Protein AF-B0MKU9-F1 (afdb_monomer_lite)

Foldseek 3Di:
DDPVVLVVQDPPQLVLLCVQPVVVQDPDPPDVVNVVLNVLSVCLSPVCVQQVNSVVLSVVCVVCVPDDSVNSSVVCVVPRDPDGGPCVVVVPPPPDPD

Sequence (98 aa):
MTKRQFEKYNTAYQSLLKQRYIEKIPENNDTDDNYDLFSKFLFVLVAPEQYEVEPLMLEYVKNHEEATVEELLSYFDSIAPPGLPPCASEWEDDEDEE

Secondary structure (DSSP, 8-state):
--GGGGTT--SHHHHHHHHHHTTTS-S---SHHHHHHHHHHHHHHHHHHHTT-HHHHHHHHHH-TT--HHHHHHHHHHHSPSSS-GGGGGS-------

pLDDT: mean 88.68, std 12.51, range [49.66, 98.31]

Structure (mmCIF, N/CA/C/O backbone):
data_AF-B0MKU9-F1
#
_entry.id   AF-B0MKU9-F1
#
loop_
_atom_site.group_PDB
_atom_site.id
_atom_site.type_symbol
_atom_site.label_atom_id
_atom_site.label_alt_id
_atom_site.label_comp_id
_atom_site.label_asym_id
_atom_site.label_entity_id
_atom_site.label_seq_id
_atom_site.pdbx_PDB_ins_code
_atom_site.Cartn_x
_atom_site.Cartn_y
_atom_site.Cartn_z
_atom_site.occupancy
_atom_site.B_iso_or_equiv
_atom_site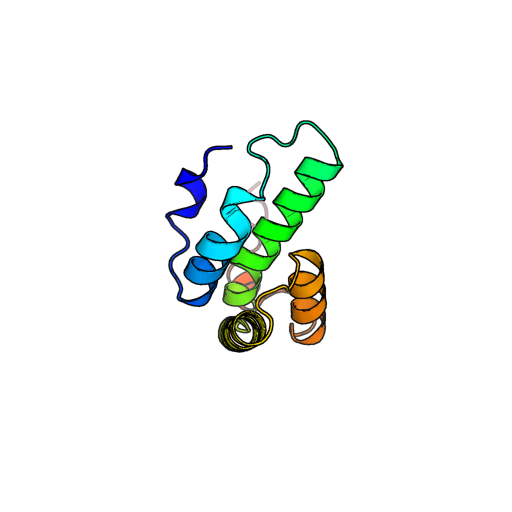.auth_seq_id
_atom_site.auth_comp_id
_atom_site.auth_asym_id
_atom_site.auth_atom_id
_atom_site.pdbx_PDB_model_num
ATOM 1 N N . MET A 1 1 ? 11.200 9.285 -12.553 1.00 60.22 1 MET A N 1
ATOM 2 C CA . MET A 1 1 ? 10.267 9.908 -11.586 1.00 60.22 1 MET A CA 1
ATOM 3 C C . MET A 1 1 ? 11.056 10.388 -10.382 1.00 60.22 1 MET A C 1
ATOM 5 O O . MET A 1 1 ? 12.041 9.758 -10.032 1.00 60.22 1 MET A O 1
ATOM 9 N N . THR A 1 2 ? 10.690 11.513 -9.768 1.00 65.25 2 THR A N 1
ATOM 10 C CA . THR A 1 2 ? 11.416 12.031 -8.596 1.00 65.25 2 THR A CA 1
ATOM 11 C C . THR A 1 2 ? 10.707 11.639 -7.304 1.00 65.25 2 THR A C 1
ATOM 13 O O . THR A 1 2 ? 9.508 11.869 -7.161 1.00 65.25 2 THR A O 1
ATOM 16 N N . LYS A 1 3 ? 11.457 11.117 -6.321 1.00 71.25 3 LYS A N 1
ATOM 17 C CA . LYS A 1 3 ? 10.943 10.709 -4.994 1.00 71.25 3 LYS A CA 1
ATOM 18 C C . LYS A 1 3 ? 10.155 11.815 -4.262 1.00 71.25 3 LYS A C 1
ATOM 20 O O . LYS A 1 3 ? 9.299 11.515 -3.436 1.00 71.25 3 LYS A O 1
ATOM 25 N N . ARG A 1 4 ? 10.370 13.088 -4.626 1.00 77.75 4 ARG A N 1
ATOM 26 C CA . ARG A 1 4 ? 9.583 14.249 -4.160 1.00 77.75 4 ARG A CA 1
ATOM 27 C C . ARG A 1 4 ? 8.081 14.131 -4.426 1.00 77.75 4 ARG A C 1
ATOM 29 O O . ARG A 1 4 ? 7.288 14.675 -3.670 1.00 77.75 4 ARG A O 1
ATOM 36 N N . GLN A 1 5 ? 7.667 13.404 -5.464 1.00 78.75 5 GLN A N 1
ATOM 37 C CA . GLN A 1 5 ? 6.246 13.216 -5.777 1.00 78.75 5 GLN A CA 1
ATOM 38 C C . GLN A 1 5 ? 5.484 12.463 -4.671 1.00 78.75 5 GLN A C 1
ATOM 40 O O . GLN A 1 5 ? 4.260 12.568 -4.599 1.00 78.75 5 GLN A O 1
ATOM 45 N N . PHE A 1 6 ? 6.195 11.763 -3.779 1.00 85.94 6 PHE A N 1
ATOM 46 C CA . PHE A 1 6 ? 5.606 11.056 -2.644 1.00 85.94 6 PHE A CA 1
ATOM 47 C C . PHE A 1 6 ? 5.474 11.907 -1.369 1.00 85.94 6 PHE A C 1
ATOM 49 O O . PHE A 1 6 ? 4.939 11.431 -0.366 1.00 85.94 6 PHE A O 1
ATOM 56 N N . GLU A 1 7 ? 5.945 13.159 -1.364 1.00 86.31 7 GLU A N 1
ATOM 57 C CA . GLU A 1 7 ? 5.870 14.039 -0.184 1.00 86.31 7 GLU A CA 1
ATOM 58 C C . GLU A 1 7 ? 4.426 14.368 0.212 1.00 86.31 7 GLU A C 1
ATOM 60 O O . GLU A 1 7 ? 4.144 14.518 1.399 1.00 86.31 7 GLU A O 1
ATOM 65 N N . LYS A 1 8 ? 3.507 14.401 -0.762 1.00 89.44 8 LYS A N 1
ATOM 66 C CA . LYS A 1 8 ? 2.081 14.678 -0.533 1.00 89.44 8 LYS A CA 1
ATOM 67 C C . LYS A 1 8 ? 1.353 13.595 0.275 1.00 89.44 8 LYS A C 1
ATOM 69 O O . LYS A 1 8 ? 0.348 13.902 0.899 1.00 89.44 8 LYS A O 1
ATOM 74 N N . TYR A 1 9 ? 1.859 12.361 0.281 1.00 92.62 9 TYR A N 1
ATOM 75 C CA . TYR A 1 9 ? 1.264 11.239 1.011 1.00 92.62 9 TYR A CA 1
ATOM 76 C C . TYR A 1 9 ? 1.819 11.207 2.431 1.00 92.62 9 TYR A C 1
ATOM 78 O O . TYR A 1 9 ? 3.007 10.940 2.610 1.00 92.62 9 TYR A O 1
ATOM 86 N N . ASN A 1 10 ? 1.022 11.532 3.440 1.00 94.75 10 ASN A N 1
ATOM 87 C CA . ASN A 1 10 ? 1.522 11.808 4.788 1.00 94.75 10 ASN A CA 1
ATOM 88 C C . ASN A 1 10 ? 0.707 11.159 5.914 1.00 94.75 10 ASN A C 1
ATOM 90 O O . ASN A 1 10 ? 0.994 11.426 7.084 1.00 94.75 10 ASN A O 1
ATOM 94 N N . THR A 1 11 ? -0.228 10.259 5.598 1.00 97.19 11 THR A N 1
ATOM 95 C CA . THR A 1 11 ? -0.885 9.449 6.629 1.00 97.19 11 THR A CA 1
ATOM 96 C C . THR A 1 11 ? 0.130 8.564 7.364 1.00 97.19 11 THR A C 1
ATOM 98 O O . THR A 1 11 ? 1.278 8.381 6.931 1.00 97.19 11 THR A O 1
ATOM 101 N N . ALA A 1 12 ? -0.263 8.012 8.515 1.00 97.62 12 ALA A N 1
ATOM 102 C CA . ALA A 1 12 ? 0.619 7.151 9.304 1.00 97.62 12 ALA A CA 1
ATOM 103 C C . ALA A 1 12 ? 1.050 5.901 8.514 1.00 97.62 12 ALA A C 1
ATOM 105 O O . ALA A 1 12 ? 2.213 5.496 8.575 1.00 97.62 12 ALA A O 1
ATOM 106 N N . TYR A 1 13 ? 0.128 5.329 7.740 1.00 97.81 13 TYR A N 1
ATOM 107 C CA . TYR A 1 13 ? 0.384 4.216 6.833 1.00 97.81 13 TYR A CA 1
ATOM 108 C C . TYR A 1 13 ? 1.311 4.600 5.682 1.00 97.81 13 TYR A C 1
ATOM 110 O O . TYR A 1 13 ? 2.364 3.982 5.510 1.00 97.81 13 TYR A O 1
ATOM 118 N N . GLN A 1 14 ? 0.980 5.665 4.950 1.00 97.44 14 GLN A N 1
ATOM 119 C CA . GLN A 1 14 ? 1.772 6.128 3.810 1.00 97.44 14 GLN A CA 1
ATOM 120 C C . GLN A 1 14 ? 3.206 6.471 4.224 1.00 97.44 14 GLN A C 1
ATOM 122 O O . GLN A 1 14 ? 4.170 6.120 3.542 1.00 97.44 14 GLN A O 1
ATOM 127 N N . SER A 1 15 ? 3.371 7.117 5.380 1.00 96.44 15 SER A N 1
ATOM 128 C CA . SER A 1 15 ? 4.684 7.441 5.939 1.00 96.44 15 SER A CA 1
ATOM 129 C C . SER A 1 15 ? 5.509 6.186 6.229 1.00 96.44 15 SER A C 1
ATOM 131 O O . SER A 1 15 ? 6.689 6.138 5.873 1.00 96.44 15 SER A O 1
ATOM 133 N N . LEU A 1 16 ? 4.889 5.150 6.803 1.00 96.50 16 LEU A N 1
ATOM 134 C CA . LEU A 1 16 ? 5.551 3.877 7.082 1.00 96.50 16 LEU A CA 1
ATOM 135 C C . LEU A 1 16 ? 5.941 3.133 5.796 1.00 96.50 16 LEU A C 1
ATOM 137 O O . LEU A 1 16 ? 7.059 2.619 5.712 1.00 96.50 16 LEU A O 1
ATOM 141 N N . LEU A 1 17 ? 5.079 3.111 4.773 1.00 96.12 17 LEU A N 1
ATOM 142 C CA . LEU A 1 17 ? 5.431 2.505 3.485 1.00 96.12 17 LEU A CA 1
ATOM 143 C C . LEU A 1 17 ? 6.592 3.219 2.813 1.00 96.12 17 LEU A C 1
ATOM 145 O O . LEU A 1 17 ? 7.533 2.566 2.362 1.00 96.12 17 LEU A O 1
ATOM 149 N N . LYS A 1 18 ? 6.560 4.553 2.769 1.00 94.56 18 LYS A N 1
ATOM 150 C CA . LYS A 1 18 ? 7.672 5.322 2.208 1.00 94.56 18 LYS A CA 1
ATO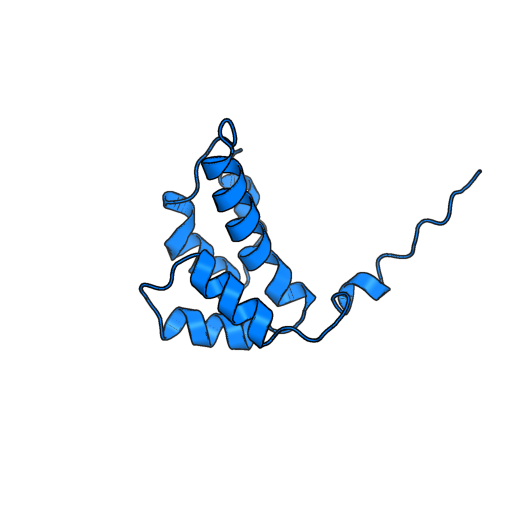M 151 C C . LYS A 1 18 ? 8.968 4.984 2.936 1.00 94.56 18 LYS A C 1
ATOM 153 O O . LYS A 1 18 ? 9.951 4.673 2.280 1.00 94.56 18 LYS A O 1
ATOM 158 N N . GLN A 1 19 ? 8.959 4.947 4.269 1.00 94.06 19 GLN A N 1
ATOM 159 C CA . GLN A 1 19 ? 10.145 4.586 5.048 1.00 94.06 19 GLN A CA 1
ATOM 160 C C . GLN A 1 19 ? 10.700 3.194 4.689 1.00 94.06 19 GLN A C 1
ATOM 162 O O . GLN A 1 19 ? 11.916 3.017 4.664 1.00 94.06 19 GLN A O 1
ATOM 167 N N . ARG A 1 20 ? 9.838 2.206 4.425 1.00 94.38 20 ARG A N 1
ATOM 168 C CA . ARG A 1 20 ? 10.255 0.809 4.212 1.00 94.38 20 ARG A CA 1
ATOM 169 C C . ARG A 1 20 ? 10.593 0.449 2.769 1.00 94.38 20 ARG A C 1
ATOM 171 O O . ARG A 1 20 ? 11.446 -0.415 2.546 1.00 94.38 20 ARG A O 1
ATOM 178 N N . TYR A 1 21 ? 9.919 1.067 1.805 1.00 93.44 21 TYR A N 1
ATOM 179 C CA . TYR A 1 21 ? 9.947 0.604 0.418 1.00 93.44 21 TYR A CA 1
ATOM 180 C C . TYR A 1 21 ? 10.495 1.631 -0.565 1.00 93.44 21 TYR A C 1
ATOM 182 O O . TYR A 1 21 ? 11.022 1.200 -1.581 1.00 93.44 21 TYR A O 1
ATOM 190 N N . ILE A 1 22 ? 10.467 2.944 -0.287 1.00 90.06 22 ILE A N 1
ATOM 191 C CA . ILE A 1 22 ? 10.793 3.976 -1.299 1.00 90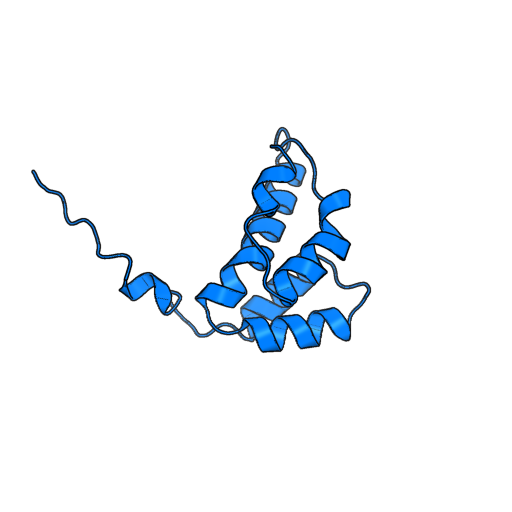.06 22 ILE A CA 1
ATOM 192 C C . ILE A 1 22 ? 12.202 3.837 -1.894 1.00 90.06 22 ILE A C 1
ATOM 194 O O . ILE A 1 22 ? 12.411 4.148 -3.061 1.00 90.06 22 ILE A O 1
ATOM 198 N N . GLU A 1 23 ? 13.163 3.339 -1.112 1.00 91.31 23 GLU A N 1
ATOM 199 C CA . GLU A 1 23 ? 14.538 3.099 -1.569 1.00 91.31 23 GLU A CA 1
ATOM 200 C C . GLU A 1 23 ? 14.672 1.846 -2.445 1.00 91.31 23 GLU A C 1
ATOM 202 O O . GLU A 1 23 ? 15.650 1.710 -3.173 1.00 91.31 23 GLU A O 1
ATOM 207 N N . LYS A 1 24 ? 13.694 0.936 -2.388 1.00 90.31 24 LYS A N 1
ATOM 208 C CA . LYS A 1 24 ? 13.617 -0.280 -3.211 1.00 90.31 24 LYS A CA 1
ATOM 209 C C . LYS A 1 24 ? 12.854 -0.049 -4.519 1.00 90.31 24 LYS A C 1
ATOM 211 O O . LYS A 1 24 ? 12.902 -0.907 -5.393 1.00 90.31 24 LYS A O 1
ATOM 216 N N . ILE A 1 25 ? 12.136 1.069 -4.643 1.00 89.81 25 ILE A N 1
ATOM 217 C CA . ILE A 1 25 ? 11.366 1.398 -5.844 1.00 89.81 25 ILE A CA 1
ATOM 218 C C . ILE A 1 25 ? 12.297 2.033 -6.884 1.00 89.81 25 ILE A C 1
ATOM 220 O O . ILE A 1 25 ? 13.019 2.979 -6.551 1.00 89.81 25 ILE A O 1
ATOM 224 N N . PRO A 1 26 ? 12.296 1.544 -8.136 1.00 87.94 26 PRO A N 1
ATOM 225 C CA . PRO A 1 26 ? 13.147 2.084 -9.185 1.00 87.94 26 PRO A CA 1
ATOM 226 C C . PRO A 1 26 ? 12.775 3.534 -9.523 1.00 87.94 26 PRO A C 1
ATOM 228 O O . PRO A 1 26 ? 11.616 3.942 -9.477 1.00 87.94 26 PRO A O 1
ATOM 231 N N . GLU A 1 27 ? 13.781 4.339 -9.870 1.00 85.19 27 GLU A N 1
ATOM 232 C CA . GLU A 1 27 ? 13.579 5.750 -10.232 1.00 85.19 27 GLU A CA 1
ATOM 233 C C . GLU A 1 27 ? 13.107 5.932 -11.685 1.00 85.19 27 GLU A C 1
ATOM 235 O O . GLU A 1 27 ? 12.594 6.998 -12.049 1.00 85.19 27 GLU A O 1
ATOM 240 N N . ASN A 1 28 ? 13.272 4.902 -12.519 1.00 84.88 28 ASN A N 1
ATOM 241 C CA . ASN A 1 28 ? 12.806 4.839 -13.900 1.00 84.88 28 ASN A CA 1
ATOM 242 C C . ASN A 1 28 ? 11.892 3.627 -14.114 1.00 84.88 28 ASN A C 1
ATOM 244 O O . ASN A 1 28 ? 11.936 2.658 -13.362 1.00 84.88 28 ASN A O 1
ATOM 248 N N . ASN A 1 29 ? 11.092 3.691 -15.175 1.00 85.31 29 ASN A N 1
ATOM 249 C CA . ASN A 1 29 ? 10.140 2.645 -15.546 1.00 85.31 29 ASN A CA 1
ATOM 250 C C . ASN A 1 29 ? 10.496 2.084 -16.931 1.00 85.31 29 ASN A C 1
ATOM 252 O O . ASN A 1 29 ? 9.620 1.817 -17.744 1.00 85.31 29 ASN A O 1
ATOM 256 N N . ASP A 1 30 ? 11.796 1.991 -17.222 1.00 90.31 30 ASP A N 1
ATOM 257 C CA . ASP A 1 30 ? 12.307 1.660 -18.559 1.00 90.31 30 ASP A CA 1
ATOM 258 C C . ASP A 1 30 ? 12.203 0.154 -18.875 1.00 90.31 30 ASP A C 1
ATOM 260 O O . ASP A 1 30 ? 12.432 -0.260 -20.010 1.00 90.31 30 ASP A O 1
ATOM 264 N N . THR A 1 31 ? 11.875 -0.666 -17.873 1.00 93.06 31 THR A N 1
ATOM 265 C CA . THR A 1 31 ? 11.622 -2.105 -18.000 1.00 93.06 31 THR A CA 1
ATOM 266 C C . THR A 1 31 ? 10.245 -2.452 -17.450 1.00 93.06 31 THR A C 1
ATOM 268 O O . THR A 1 31 ? 9.745 -1.775 -16.547 1.00 93.06 31 THR A O 1
ATOM 271 N N . ASP A 1 32 ? 9.671 -3.544 -17.954 1.00 93.75 32 ASP A N 1
ATOM 272 C CA . ASP A 1 32 ? 8.377 -4.053 -17.492 1.00 93.75 32 ASP A CA 1
ATOM 273 C C . ASP A 1 32 ? 8.405 -4.358 -15.989 1.00 93.75 32 ASP A C 1
ATOM 275 O O . ASP A 1 32 ? 7.510 -3.933 -15.266 1.00 93.75 32 ASP A O 1
ATOM 279 N N . ASP A 1 33 ? 9.477 -4.984 -15.492 1.00 92.94 33 ASP A N 1
ATOM 280 C CA . ASP A 1 33 ? 9.640 -5.287 -14.063 1.00 92.94 33 ASP A CA 1
ATOM 281 C C . ASP A 1 33 ? 9.700 -4.016 -13.196 1.00 92.94 33 ASP A C 1
ATOM 283 O O . ASP A 1 33 ? 9.123 -3.966 -12.107 1.00 92.94 33 ASP A O 1
ATOM 287 N N . ASN A 1 34 ? 10.382 -2.964 -13.670 1.00 93.19 34 ASN A N 1
ATOM 288 C CA . ASN A 1 34 ? 10.464 -1.704 -12.934 1.00 93.19 34 ASN A CA 1
ATOM 289 C C . ASN A 1 34 ? 9.108 -1.000 -12.900 1.00 93.19 34 ASN A C 1
ATOM 291 O O . ASN A 1 34 ? 8.703 -0.486 -11.854 1.00 93.19 34 ASN A O 1
ATOM 295 N N . TYR A 1 35 ? 8.416 -0.979 -14.042 1.00 91.38 35 TYR A N 1
ATOM 296 C CA . TYR A 1 35 ? 7.075 -0.423 -14.149 1.00 91.38 35 TYR A CA 1
ATOM 297 C C . TYR A 1 35 ? 6.082 -1.185 -13.263 1.00 91.38 35 TYR A C 1
ATOM 299 O O . TYR A 1 35 ? 5.330 -0.548 -12.525 1.00 91.38 35 TYR A O 1
ATOM 307 N N . ASP A 1 36 ? 6.116 -2.520 -13.278 1.00 94.00 36 ASP A N 1
ATOM 308 C CA . ASP A 1 36 ? 5.257 -3.380 -12.461 1.00 94.00 36 ASP A CA 1
ATOM 309 C C . ASP A 1 36 ? 5.452 -3.089 -10.970 1.00 94.00 36 ASP A C 1
ATOM 311 O O . ASP A 1 36 ? 4.502 -2.698 -10.288 1.00 94.00 36 ASP A O 1
ATOM 315 N N . LEU A 1 37 ? 6.693 -3.141 -10.476 1.00 94.12 37 LEU A N 1
ATOM 316 C CA . LEU A 1 37 ? 6.986 -2.870 -9.068 1.00 94.12 37 LEU A CA 1
ATOM 317 C C . LEU A 1 37 ? 6.587 -1.446 -8.653 1.00 94.12 37 LEU A C 1
ATOM 319 O O . LEU A 1 37 ? 6.003 -1.251 -7.583 1.00 94.12 37 LEU A O 1
ATOM 323 N N . PHE A 1 38 ? 6.886 -0.450 -9.492 1.00 93.44 38 PHE A N 1
ATOM 324 C CA . PHE A 1 38 ? 6.483 0.931 -9.242 1.00 93.44 38 PHE A CA 1
ATOM 325 C C . PHE A 1 38 ? 4.956 1.065 -9.170 1.00 93.44 38 PHE A C 1
ATOM 327 O O . PHE A 1 38 ? 4.437 1.686 -8.241 1.00 93.44 38 PHE A O 1
ATOM 334 N N . SER A 1 39 ? 4.239 0.475 -10.129 1.00 93.12 39 SER A N 1
ATOM 335 C CA . SER A 1 39 ? 2.781 0.561 -10.222 1.00 93.12 39 SER A CA 1
ATOM 336 C C . SER A 1 39 ? 2.098 -0.089 -9.019 1.00 93.12 39 SER A C 1
ATOM 338 O O . SER A 1 39 ? 1.234 0.535 -8.402 1.00 93.12 39 SER A O 1
ATOM 340 N N . LYS A 1 40 ? 2.562 -1.274 -8.603 1.00 95.94 40 LYS A N 1
ATOM 341 C CA . LYS A 1 40 ? 2.070 -1.972 -7.411 1.00 95.94 40 LYS A CA 1
ATOM 342 C C . LYS A 1 40 ? 2.326 -1.168 -6.147 1.00 95.94 40 LYS A C 1
ATOM 344 O O . LYS A 1 40 ? 1.416 -1.008 -5.340 1.00 95.94 40 LYS A O 1
ATOM 349 N N . PHE A 1 41 ? 3.530 -0.612 -5.989 1.00 95.81 41 PHE A N 1
ATOM 350 C CA . PHE A 1 41 ? 3.846 0.236 -4.840 1.00 95.81 41 PHE A CA 1
ATOM 351 C C . PHE A 1 41 ? 2.954 1.477 -4.788 1.00 95.81 41 PHE A C 1
ATOM 353 O O . PHE A 1 41 ? 2.413 1.797 -3.731 1.00 95.81 41 PHE A O 1
ATOM 360 N N . LEU A 1 42 ? 2.782 2.169 -5.917 1.00 94.00 42 LEU A N 1
ATOM 361 C CA . LEU A 1 42 ? 1.917 3.341 -5.991 1.00 94.00 42 LEU A CA 1
ATOM 362 C C . LEU A 1 42 ? 0.465 2.982 -5.655 1.00 94.00 42 LEU A C 1
ATOM 364 O O . LEU A 1 42 ? -0.184 3.727 -4.925 1.00 94.00 42 LEU A O 1
ATOM 368 N N . PHE A 1 43 ? -0.020 1.841 -6.142 1.00 95.06 43 PHE A N 1
ATOM 369 C CA . PHE A 1 43 ? -1.362 1.358 -5.848 1.00 95.06 43 PHE A CA 1
ATOM 370 C C . PHE A 1 43 ? -1.555 1.119 -4.349 1.00 95.06 43 PHE A C 1
ATOM 372 O O . PHE A 1 43 ? -2.428 1.741 -3.747 1.00 95.06 43 PHE A O 1
ATOM 379 N N . VAL A 1 44 ? -0.700 0.311 -3.711 1.00 97.06 44 VAL A N 1
ATOM 380 C CA . VAL A 1 44 ? -0.832 0.031 -2.269 1.00 97.06 44 VAL A CA 1
ATOM 381 C C . VAL A 1 44 ? -0.552 1.255 -1.401 1.00 97.06 44 VAL A C 1
ATOM 383 O O . VAL A 1 44 ? -1.009 1.307 -0.270 1.00 97.06 44 VAL A O 1
ATOM 386 N N . LEU A 1 45 ? 0.163 2.265 -1.903 1.00 96.81 45 LEU A N 1
ATOM 387 C CA . LEU A 1 45 ? 0.365 3.524 -1.186 1.00 96.81 45 LEU A CA 1
ATOM 388 C C . LEU A 1 45 ? -0.919 4.367 -1.108 1.00 96.81 45 LEU A C 1
ATOM 390 O O . LEU A 1 45 ? -1.118 5.063 -0.114 1.00 96.81 45 LEU A O 1
ATOM 394 N N . VAL A 1 46 ? -1.758 4.337 -2.148 1.00 94.69 46 VAL A N 1
ATOM 395 C CA . VAL A 1 46 ? -2.886 5.272 -2.318 1.00 94.69 46 VAL A CA 1
ATOM 396 C C . VAL A 1 46 ? -4.240 4.602 -2.096 1.00 94.69 46 VAL A C 1
ATOM 398 O O . VAL A 1 46 ? -5.089 5.155 -1.399 1.00 94.69 46 VAL A O 1
ATOM 401 N N . ALA A 1 47 ? -4.445 3.405 -2.647 1.00 95.31 47 ALA A N 1
ATOM 402 C CA . ALA A 1 47 ? -5.738 2.726 -2.626 1.00 95.31 47 ALA A CA 1
ATOM 403 C C . ALA A 1 47 ? -6.293 2.489 -1.205 1.00 95.31 47 ALA A C 1
ATOM 405 O O . ALA A 1 47 ? -7.485 2.711 -1.003 1.00 95.31 47 ALA A O 1
ATOM 406 N N . PRO A 1 48 ? -5.501 2.122 -0.179 1.00 96.88 48 PRO A N 1
ATOM 407 C CA . PRO A 1 48 ? -6.053 1.874 1.154 1.00 96.88 48 PRO A CA 1
ATOM 408 C C . PRO A 1 48 ? -6.809 3.047 1.784 1.00 96.88 48 PRO A C 1
ATOM 410 O O . PRO A 1 48 ? -7.777 2.816 2.506 1.00 96.88 48 PRO A O 1
ATOM 413 N N . GLU A 1 49 ? -6.394 4.285 1.510 1.00 94.69 49 GLU A N 1
ATOM 414 C CA . GLU A 1 49 ? -7.107 5.487 1.959 1.00 94.69 49 GLU A CA 1
ATOM 415 C C . GLU A 1 49 ? -8.460 5.604 1.245 1.00 94.69 49 GLU A C 1
ATOM 417 O O . GLU A 1 49 ? -9.494 5.767 1.886 1.00 94.69 49 GLU A O 1
ATOM 422 N N . GLN A 1 50 ? -8.461 5.420 -0.078 1.00 92.19 50 GLN A N 1
ATOM 423 C CA . GLN A 1 50 ? -9.648 5.513 -0.935 1.00 92.19 50 GLN A CA 1
ATOM 424 C C . GLN A 1 50 ? -10.716 4.468 -0.606 1.00 92.19 50 GLN A C 1
ATOM 426 O O . GLN A 1 50 ? -11.905 4.761 -0.691 1.00 92.19 50 GLN A O 1
ATOM 431 N N . TYR A 1 51 ? -10.286 3.259 -0.244 1.00 95.06 51 TYR A N 1
ATOM 432 C CA . TYR A 1 51 ? -11.147 2.141 0.147 1.00 95.06 51 TYR A CA 1
ATOM 433 C C . TYR A 1 51 ? -11.461 2.115 1.653 1.00 95.06 51 TYR A C 1
ATOM 435 O O . TYR A 1 51 ? -12.091 1.171 2.120 1.00 95.06 51 TYR A O 1
ATOM 443 N N . GLU A 1 52 ? -11.010 3.117 2.418 1.00 95.06 52 GLU A N 1
ATOM 444 C CA . GLU A 1 52 ? -11.207 3.229 3.872 1.00 95.06 52 GLU A CA 1
ATOM 445 C C . GLU A 1 52 ? -10.652 2.033 4.686 1.00 95.06 52 GLU A C 1
ATOM 447 O O . GLU A 1 52 ? -11.073 1.766 5.812 1.00 95.06 52 GLU A O 1
ATOM 452 N N . VAL A 1 53 ? -9.654 1.324 4.143 1.00 97.06 53 VAL A N 1
ATOM 453 C CA . VAL A 1 53 ? -8.993 0.156 4.769 1.00 97.06 53 VAL A CA 1
ATOM 454 C C . VAL A 1 53 ? -7.592 0.464 5.308 1.00 97.06 53 VAL A C 1
ATOM 456 O O . VAL A 1 53 ? -6.908 -0.423 5.825 1.00 97.06 53 VAL A O 1
ATOM 459 N N . GLU A 1 54 ? -7.152 1.723 5.237 1.00 97.31 54 GLU A N 1
ATOM 460 C CA . GLU A 1 54 ? -5.829 2.156 5.701 1.00 97.31 54 GLU A CA 1
ATOM 461 C C . GLU A 1 54 ? -5.472 1.694 7.136 1.00 97.31 54 GLU A C 1
ATOM 463 O O . GLU A 1 54 ? -4.353 1.208 7.334 1.00 97.31 54 GLU A O 1
ATOM 468 N N . PRO A 1 55 ? -6.375 1.750 8.143 1.00 98.12 55 PRO A N 1
ATOM 469 C CA . PRO A 1 55 ? -6.052 1.289 9.496 1.00 98.12 55 PRO A CA 1
ATOM 470 C C . PRO A 1 55 ? -5.671 -0.198 9.572 1.00 98.12 55 PRO A C 1
ATOM 472 O O . PRO A 1 55 ? -4.739 -0.552 10.296 1.00 98.12 55 PRO A O 1
ATOM 475 N N . LEU A 1 56 ? -6.346 -1.054 8.796 1.00 98.25 56 LEU A N 1
ATOM 476 C CA . LEU A 1 56 ? -6.065 -2.494 8.730 1.00 98.25 56 LEU A CA 1
ATOM 477 C C . LEU A 1 56 ? -4.718 -2.753 8.050 1.00 98.25 56 LEU A C 1
ATOM 479 O O . LEU A 1 56 ? -3.898 -3.533 8.537 1.00 98.25 56 LEU A O 1
ATOM 483 N N . MET A 1 57 ? -4.445 -2.030 6.963 1.00 98.25 57 MET A N 1
ATOM 484 C CA . MET A 1 57 ? -3.165 -2.104 6.263 1.00 98.25 57 MET A CA 1
ATOM 485 C C . MET A 1 57 ? -1.997 -1.647 7.151 1.00 98.25 57 MET A C 1
ATOM 487 O O . MET A 1 57 ? -0.931 -2.265 7.145 1.00 98.25 57 MET A O 1
ATOM 491 N N . LEU A 1 58 ? -2.185 -0.599 7.962 1.00 98.31 58 LEU A N 1
ATOM 492 C CA . LEU A 1 58 ? -1.184 -0.131 8.925 1.00 98.31 58 LEU A CA 1
ATOM 493 C C . LEU A 1 58 ? -0.867 -1.181 9.992 1.00 98.31 58 LEU A C 1
ATOM 495 O O . LEU A 1 58 ? 0.304 -1.376 10.328 1.00 98.31 58 LEU A O 1
ATOM 499 N N . GLU A 1 59 ? -1.889 -1.840 10.534 1.00 98.25 59 GLU A N 1
ATOM 500 C CA . GLU A 1 59 ? -1.702 -2.927 11.495 1.00 98.25 59 GLU A CA 1
ATOM 501 C C . GLU A 1 59 ? -0.941 -4.099 10.866 1.00 98.25 59 GLU A C 1
ATOM 503 O O . GLU A 1 59 ? 0.018 -4.602 11.459 1.00 98.25 59 GLU A O 1
ATOM 508 N N . TYR A 1 60 ? -1.297 -4.483 9.640 1.00 98.31 60 TYR A N 1
ATOM 509 C CA . TYR A 1 60 ? -0.612 -5.552 8.922 1.00 98.31 60 TYR A CA 1
ATOM 510 C C . TYR A 1 60 ? 0.869 -5.240 8.693 1.00 98.31 60 TYR A C 1
ATOM 512 O O . TYR A 1 60 ? 1.722 -6.041 9.074 1.00 98.31 60 TYR A O 1
ATOM 520 N N . VAL A 1 61 ? 1.197 -4.055 8.161 1.00 97.00 61 VAL A N 1
ATOM 521 C CA . VAL A 1 61 ? 2.591 -3.643 7.916 1.00 97.00 61 VAL A CA 1
ATOM 522 C C . VAL A 1 61 ? 3.394 -3.630 9.220 1.00 97.00 61 VAL A C 1
ATOM 524 O O . VAL A 1 61 ? 4.536 -4.086 9.245 1.00 97.00 61 VAL A O 1
ATOM 527 N N . LYS A 1 62 ? 2.825 -3.153 10.333 1.00 97.25 62 LYS A N 1
ATOM 528 C CA . LYS A 1 62 ? 3.520 -3.159 11.633 1.00 97.25 62 LYS A CA 1
ATOM 529 C C . LYS A 1 62 ? 3.880 -4.568 12.106 1.00 97.25 62 LYS A C 1
ATOM 531 O O . LYS A 1 62 ? 4.969 -4.741 12.638 1.00 97.25 62 LYS A O 1
ATOM 536 N N . ASN A 1 63 ? 3.002 -5.546 11.891 1.00 97.75 63 ASN A N 1
ATOM 537 C CA . ASN A 1 63 ? 3.216 -6.930 12.324 1.00 97.75 63 ASN A CA 1
ATOM 538 C C . ASN A 1 63 ? 4.036 -7.776 11.333 1.00 97.75 63 ASN A C 1
ATOM 540 O O . ASN A 1 63 ? 4.532 -8.834 11.711 1.00 97.75 63 ASN A O 1
ATOM 544 N N . HIS A 1 64 ? 4.214 -7.310 10.094 1.00 97.00 64 HIS A N 1
ATOM 545 C CA . HIS A 1 64 ? 4.958 -8.013 9.047 1.00 97.00 64 HIS A CA 1
ATOM 546 C C . HIS A 1 64 ? 6.079 -7.113 8.513 1.00 97.00 64 HIS A C 1
ATOM 548 O O . HIS A 1 64 ? 5.962 -6.484 7.462 1.00 97.00 64 HIS A O 1
ATOM 554 N N . GLU A 1 65 ? 7.178 -7.008 9.268 1.00 94.00 65 GLU A N 1
ATOM 555 C CA . GLU A 1 65 ? 8.298 -6.114 8.928 1.00 94.00 65 GLU A CA 1
ATOM 556 C C . GLU A 1 65 ? 8.973 -6.445 7.592 1.00 94.00 65 GLU A C 1
ATOM 558 O O . GLU A 1 65 ? 9.464 -5.547 6.906 1.00 94.00 65 GLU A O 1
ATOM 563 N N . GLU A 1 66 ? 8.939 -7.720 7.208 1.00 94.31 66 GLU A N 1
ATOM 564 C CA . GLU A 1 66 ? 9.559 -8.247 5.992 1.00 94.31 66 GLU A CA 1
ATOM 565 C C . GLU A 1 66 ? 8.595 -8.359 4.805 1.00 94.31 66 GLU A C 1
ATOM 567 O O . GLU A 1 66 ? 9.029 -8.764 3.728 1.00 94.31 66 GLU A O 1
ATOM 572 N N . ALA A 1 67 ? 7.320 -7.976 4.971 1.00 96.19 67 ALA A N 1
ATOM 573 C CA . ALA A 1 67 ? 6.334 -8.065 3.899 1.00 96.19 67 ALA A CA 1
ATOM 574 C C . ALA A 1 67 ? 6.823 -7.341 2.639 1.00 96.19 67 ALA A C 1
ATOM 576 O O . ALA A 1 67 ? 7.342 -6.222 2.693 1.00 96.19 67 ALA A O 1
ATOM 577 N N . THR A 1 68 ? 6.645 -7.968 1.491 1.00 96.31 68 THR A N 1
ATOM 578 C CA . THR A 1 68 ? 6.920 -7.404 0.172 1.00 96.31 68 THR A CA 1
ATOM 579 C C . THR A 1 68 ? 5.750 -6.546 -0.312 1.00 96.31 68 THR A C 1
ATOM 581 O O . THR A 1 68 ? 4.641 -6.630 0.210 1.00 96.31 68 THR A O 1
ATOM 584 N N . VAL A 1 69 ? 5.974 -5.723 -1.343 1.00 96.44 69 VAL A N 1
ATOM 585 C CA . VAL A 1 69 ? 4.887 -4.962 -1.993 1.00 96.44 69 VAL A CA 1
ATOM 586 C C . VAL A 1 69 ? 3.795 -5.903 -2.524 1.00 96.44 69 VAL A C 1
ATOM 588 O O . VAL A 1 69 ? 2.616 -5.585 -2.414 1.00 96.44 69 VAL A O 1
ATOM 591 N N . GLU A 1 70 ? 4.178 -7.081 -3.021 1.00 96.25 70 GLU A N 1
ATOM 592 C CA . GLU A 1 70 ? 3.250 -8.110 -3.506 1.00 96.25 70 GLU A CA 1
ATOM 593 C C . GLU A 1 70 ? 2.366 -8.678 -2.383 1.00 96.25 70 GLU A C 1
ATOM 595 O O . GLU A 1 70 ? 1.161 -8.854 -2.551 1.00 96.25 70 GLU A O 1
ATOM 600 N N . GLU A 1 71 ? 2.944 -8.930 -1.206 1.00 97.81 71 GLU A N 1
ATOM 601 C CA . GLU A 1 71 ? 2.186 -9.407 -0.044 1.00 97.81 71 GLU A CA 1
ATOM 602 C C . GLU A 1 71 ? 1.256 -8.327 0.514 1.00 97.81 71 GLU A C 1
ATOM 604 O O . GLU A 1 71 ? 0.160 -8.643 0.972 1.00 97.81 71 GLU A O 1
ATOM 609 N N . LEU A 1 72 ? 1.656 -7.051 0.448 1.00 97.81 72 LEU A N 1
ATOM 610 C CA . LEU A 1 72 ? 0.770 -5.937 0.788 1.00 97.81 72 LEU A CA 1
ATOM 611 C C . LEU A 1 72 ? -0.408 -5.845 -0.179 1.00 97.81 72 LEU A C 1
ATOM 613 O O . LEU A 1 72 ? -1.535 -5.673 0.274 1.00 97.81 72 LEU A O 1
ATOM 617 N N . LEU A 1 73 ? -0.161 -5.997 -1.480 1.00 97.44 73 LEU A N 1
ATOM 618 C CA . LEU A 1 73 ? -1.217 -6.024 -2.489 1.00 97.44 73 LEU A CA 1
ATOM 619 C C . LEU A 1 73 ? -2.182 -7.191 -2.244 1.00 97.44 73 LEU A C 1
ATOM 621 O O . LEU A 1 73 ? -3.388 -6.988 -2.171 1.00 97.44 73 LEU A O 1
ATOM 625 N N . SER A 1 74 ? -1.644 -8.387 -2.000 1.00 97.88 74 SER A N 1
ATOM 626 C CA . SER A 1 74 ? -2.445 -9.583 -1.708 1.00 97.88 74 SER A CA 1
ATOM 627 C C . SER A 1 74 ? -3.304 -9.416 -0.450 1.00 97.88 74 SER A C 1
ATOM 629 O O . SER A 1 74 ? -4.453 -9.856 -0.409 1.00 97.88 74 SER A O 1
ATOM 631 N N . TYR A 1 75 ? -2.761 -8.780 0.594 1.00 98.31 75 TYR A N 1
ATOM 632 C CA . TYR A 1 75 ? -3.525 -8.497 1.804 1.00 98.31 75 TYR A CA 1
ATOM 633 C C . TYR A 1 75 ? -4.607 -7.444 1.556 1.00 98.31 75 TYR A C 1
ATOM 635 O O . TYR A 1 75 ? -5.744 -7.654 1.980 1.00 98.31 75 TYR A O 1
ATOM 643 N N . PHE A 1 76 ? -4.292 -6.369 0.826 1.00 97.81 76 PHE A N 1
ATOM 644 C CA . PHE A 1 76 ? -5.274 -5.370 0.406 1.00 97.81 76 PHE A CA 1
ATOM 645 C C . PHE A 1 76 ? -6.450 -6.022 -0.331 1.00 97.81 76 PHE A C 1
ATOM 647 O O . PHE A 1 76 ? -7.590 -5.833 0.085 1.00 97.81 76 PHE A O 1
ATOM 654 N N . ASP A 1 77 ? -6.184 -6.863 -1.333 1.00 96.00 77 ASP A N 1
ATOM 655 C CA . ASP A 1 77 ? -7.222 -7.565 -2.102 1.00 96.00 77 ASP A CA 1
ATOM 656 C C . ASP A 1 77 ? -8.119 -8.448 -1.219 1.00 96.00 77 ASP A C 1
ATOM 658 O O . ASP A 1 77 ? -9.295 -8.651 -1.516 1.00 96.00 77 ASP A O 1
ATOM 662 N N . SER A 1 78 ? -7.585 -8.967 -0.108 1.00 97.38 78 SER A N 1
ATOM 663 C CA . SER A 1 78 ? -8.341 -9.807 0.827 1.00 97.38 78 SER A CA 1
ATOM 664 C C . SER A 1 78 ? -9.284 -9.034 1.756 1.00 97.38 78 SER A C 1
ATOM 666 O O . SER A 1 78 ? -10.215 -9.629 2.302 1.00 97.38 78 SER A O 1
ATOM 668 N N . ILE A 1 79 ? -9.042 -7.734 1.958 1.00 96.81 79 ILE A N 1
ATOM 669 C CA . ILE A 1 79 ? -9.808 -6.891 2.891 1.00 96.81 79 ILE A CA 1
ATOM 670 C C . ILE A 1 79 ? -10.609 -5.790 2.195 1.00 96.81 79 ILE A C 1
ATOM 672 O O . ILE A 1 79 ? -11.539 -5.252 2.797 1.00 96.81 79 ILE A O 1
ATOM 676 N N . ALA A 1 80 ? -10.239 -5.427 0.967 1.00 94.00 80 ALA A N 1
ATOM 677 C CA . ALA A 1 80 ? -10.896 -4.372 0.222 1.00 94.00 80 ALA A CA 1
ATOM 678 C C . ALA A 1 80 ? -12.360 -4.759 -0.058 1.00 94.00 80 ALA A C 1
ATOM 680 O O . ALA A 1 80 ? -12.641 -5.898 -0.451 1.00 94.00 80 ALA A O 1
ATOM 681 N N . PRO A 1 81 ? -13.318 -3.837 0.143 1.00 91.00 81 PRO A N 1
ATOM 682 C CA . PRO A 1 81 ? -14.699 -4.089 -0.233 1.00 91.00 81 PRO A CA 1
ATOM 683 C C . PRO A 1 81 ? -14.802 -4.300 -1.754 1.00 91.00 81 PRO A C 1
ATOM 685 O O . PRO A 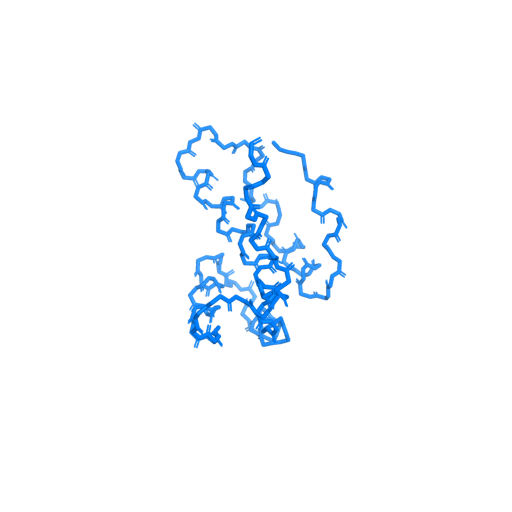1 81 ? -14.054 -3.685 -2.517 1.00 91.00 81 PRO A O 1
ATOM 688 N N . PRO A 1 82 ? -15.729 -5.153 -2.223 1.00 87.06 82 PRO A N 1
ATOM 689 C CA . PRO A 1 82 ? -15.916 -5.366 -3.650 1.00 87.06 82 PRO A CA 1
ATOM 690 C C . PRO A 1 82 ? -16.447 -4.095 -4.327 1.00 87.06 82 PRO A C 1
ATOM 692 O O . PRO A 1 82 ? -17.361 -3.453 -3.812 1.00 87.06 82 PRO A O 1
ATOM 695 N N . GLY A 1 83 ? -15.943 -3.799 -5.525 1.00 83.19 83 GLY A N 1
ATOM 696 C CA . GLY A 1 83 ? -16.389 -2.664 -6.338 1.00 83.19 83 GLY A CA 1
ATOM 697 C C . GLY A 1 83 ? -15.411 -1.490 -6.326 1.00 83.19 83 GLY A C 1
ATOM 698 O O . GLY A 1 83 ? -14.248 -1.645 -5.968 1.00 83.19 83 GLY A O 1
ATOM 699 N N . LEU A 1 84 ? -15.880 -0.330 -6.788 1.00 83.75 84 LEU A N 1
ATOM 700 C CA . LEU A 1 84 ? -15.097 0.906 -6.793 1.00 83.75 84 LEU A CA 1
ATOM 701 C C . LEU A 1 84 ? -14.920 1.445 -5.361 1.00 83.75 84 LEU A C 1
ATOM 703 O O . LEU A 1 84 ? -15.792 1.210 -4.518 1.00 83.75 84 LEU A O 1
ATOM 707 N N . PRO A 1 85 ? -13.833 2.188 -5.073 1.00 83.94 85 PRO A N 1
ATOM 708 C CA . PRO A 1 85 ? -13.667 2.799 -3.762 1.00 83.94 85 PRO A CA 1
ATOM 709 C C . PRO A 1 85 ? -14.804 3.793 -3.486 1.00 83.94 85 PRO A C 1
ATOM 711 O O . PRO A 1 85 ? -15.271 4.437 -4.425 1.00 83.94 85 PRO A O 1
ATOM 714 N N . PRO A 1 86 ? -15.219 3.998 -2.224 1.00 78.56 86 PRO A N 1
ATOM 715 C CA . PRO A 1 86 ? -16.225 4.994 -1.856 1.00 78.56 86 PRO A CA 1
ATOM 716 C C . PRO A 1 86 ? -15.983 6.376 -2.474 1.00 78.56 86 PRO A C 1
ATOM 718 O O . PRO A 1 86 ? -16.921 6.983 -2.993 1.00 78.56 86 PRO A O 1
ATOM 721 N N . CYS A 1 87 ? -14.721 6.825 -2.514 1.00 76.50 87 CYS A N 1
ATOM 722 C CA . CYS A 1 87 ? -14.362 8.104 -3.120 1.00 76.50 87 CYS A CA 1
ATOM 723 C C . CYS A 1 87 ? -14.661 8.172 -4.623 1.00 76.50 87 CYS A C 1
ATOM 725 O O . CYS A 1 87 ? -14.851 9.269 -5.118 1.00 76.50 87 CYS A O 1
ATOM 727 N N . ALA A 1 88 ? -14.724 7.044 -5.349 1.00 74.06 88 ALA A N 1
ATOM 728 C CA . ALA A 1 88 ? -15.063 7.008 -6.777 1.00 74.06 88 ALA A CA 1
ATOM 729 C C . ALA A 1 88 ? -16.486 7.493 -7.072 1.00 74.06 88 ALA A C 1
ATOM 731 O O . ALA A 1 88 ? -16.765 7.891 -8.192 1.00 74.06 88 ALA A O 1
ATOM 732 N N . SER A 1 89 ? -17.378 7.506 -6.076 1.00 63.19 89 SER A N 1
ATOM 733 C CA . SER A 1 89 ? -18.725 8.072 -6.238 1.00 63.19 89 SER A CA 1
ATOM 734 C C . SER A 1 89 ? -18.707 9.595 -6.432 1.00 63.19 89 SER A C 1
ATOM 736 O O . SER A 1 89 ? -19.683 10.149 -6.919 1.00 63.19 89 SER A O 1
ATOM 738 N N . GLU A 1 90 ? -17.618 10.265 -6.030 1.00 62.03 90 GLU A N 1
ATOM 739 C CA . GLU A 1 90 ? -17.381 11.702 -6.253 1.00 62.03 90 GLU A CA 1
ATOM 740 C C . GLU A 1 90 ? -16.609 11.977 -7.546 1.00 62.03 90 GLU A C 1
ATOM 742 O O . GLU A 1 90 ? -16.354 13.129 -7.892 1.00 62.03 90 GLU A O 1
ATOM 747 N N . TRP A 1 91 ? -16.208 10.924 -8.258 1.00 66.69 91 TRP A N 1
ATOM 748 C CA . TRP A 1 91 ? -15.649 11.039 -9.592 1.00 66.69 91 TRP A CA 1
ATOM 749 C C . TRP A 1 91 ? -16.895 11.072 -10.451 1.00 66.69 91 TRP A C 1
ATOM 751 O O . TRP A 1 91 ? -17.281 10.057 -11.021 1.00 66.69 91 TRP A O 1
ATOM 761 N N . GLU A 1 92 ? -17.619 12.194 -10.375 1.00 58.75 92 GLU A N 1
ATOM 762 C CA . GLU A 1 92 ? -18.705 12.461 -11.302 1.00 58.75 92 GLU A CA 1
ATOM 763 C C . GLU A 1 92 ? -18.140 12.112 -12.679 1.00 58.75 92 GLU A C 1
ATOM 765 O O . GLU A 1 92 ? -17.062 12.594 -13.040 1.00 58.75 92 GLU A O 1
ATOM 770 N N . ASP A 1 93 ? -18.786 11.165 -13.370 1.00 58.31 93 ASP A N 1
ATOM 771 C CA . ASP A 1 93 ? -18.568 10.996 -14.796 1.00 58.31 93 ASP A CA 1
ATOM 772 C C . ASP A 1 93 ? -18.748 12.412 -15.345 1.00 58.31 93 ASP A C 1
ATOM 774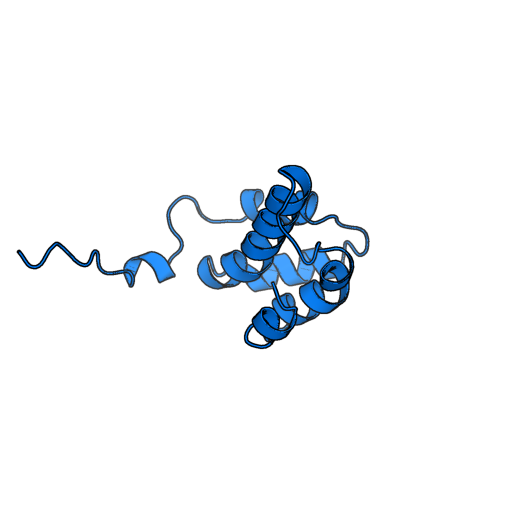 O O . ASP A 1 93 ? -19.865 12.932 -15.330 1.00 58.31 93 ASP A O 1
ATOM 778 N N . ASP A 1 94 ? -17.650 13.076 -15.722 1.00 59.28 94 ASP A N 1
ATOM 779 C CA . ASP A 1 94 ? -17.690 14.238 -16.599 1.00 59.28 94 ASP A CA 1
ATOM 780 C C . ASP A 1 94 ? -18.313 13.695 -17.899 1.00 59.28 94 ASP A C 1
ATOM 782 O O . ASP A 1 94 ? -17.610 13.298 -18.830 1.00 59.28 94 ASP A O 1
ATOM 786 N N . GLU A 1 95 ? -19.644 13.545 -17.902 1.00 55.25 95 GLU A N 1
ATOM 787 C CA . GLU A 1 95 ? -20.465 13.274 -19.067 1.00 55.25 95 GLU A CA 1
ATOM 788 C C . GLU A 1 95 ? -20.187 14.428 -20.026 1.00 55.25 95 GLU A C 1
ATOM 790 O O . GLU A 1 95 ? -20.680 15.537 -19.839 1.00 55.25 95 GLU A O 1
ATOM 795 N N . ASP A 1 96 ? -19.320 14.143 -20.998 1.00 60.06 96 ASP A N 1
ATOM 796 C CA . ASP A 1 96 ? -19.216 14.748 -22.321 1.00 60.06 96 ASP A CA 1
ATOM 797 C C . ASP A 1 96 ? -20.034 16.049 -22.500 1.00 60.06 96 ASP A C 1
ATOM 799 O O . ASP A 1 96 ? -21.174 16.022 -22.972 1.00 60.06 96 ASP A O 1
ATOM 803 N N . GLU A 1 97 ? -19.443 17.216 -22.214 1.00 51.28 97 GLU A N 1
ATOM 804 C CA . GLU A 1 97 ? -19.916 18.469 -22.821 1.00 51.28 97 GLU A CA 1
ATOM 805 C C . GLU A 1 97 ? -19.387 18.555 -24.271 1.00 51.28 97 GLU A C 1
ATOM 807 O O . GLU A 1 97 ? -18.291 19.056 -24.516 1.00 51.28 97 GLU A O 1
ATOM 812 N N . GLU A 1 98 ? -20.189 17.976 -25.178 1.00 49.66 98 GLU A N 1
ATOM 813 C CA . GLU A 1 98 ? -20.402 18.221 -26.632 1.00 49.66 98 GLU A CA 1
ATOM 814 C C . GLU A 1 98 ? -19.239 18.699 -27.539 1.00 49.66 98 GLU A C 1
ATOM 816 O O . GLU A 1 98 ? -18.770 19.858 -27.435 1.00 49.66 98 GLU A O 1
#

Organism: NCBI:txid428128

Radius of gyration: 14.83 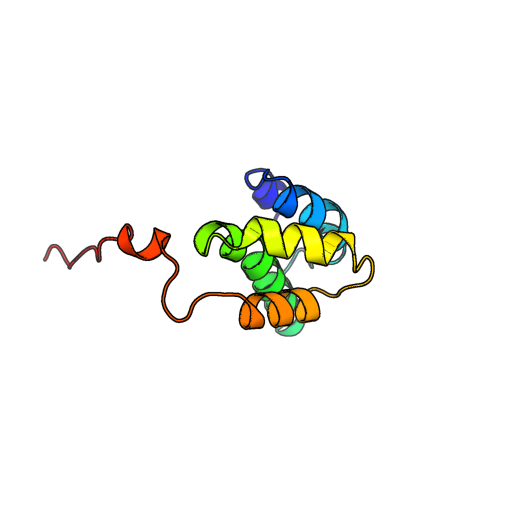Å; chains: 1; bounding box: 35×28×39 Å